Protein AF-A0AAE0QRZ7-F1 (afdb_monomer)

Structure (mmCIF, N/CA/C/O backbone):
data_AF-A0AAE0QRZ7-F1
#
_entry.id   AF-A0AAE0QRZ7-F1
#
loop_
_atom_site.group_PDB
_atom_site.id
_atom_site.type_symbol
_atom_site.label_atom_id
_atom_site.label_alt_id
_atom_site.label_comp_id
_atom_site.label_asym_id
_atom_site.label_entity_id
_atom_site.label_seq_id
_atom_site.pdbx_PDB_ins_code
_atom_site.Cartn_x
_atom_site.Cartn_y
_atom_site.Cartn_z
_atom_site.occupancy
_atom_site.B_iso_or_equiv
_atom_site.auth_seq_id
_atom_site.auth_comp_id
_atom_site.auth_asym_id
_atom_site.auth_atom_id
_atom_site.pdbx_PDB_model_num
ATOM 1 N N . MET A 1 1 ? 27.847 65.952 -64.143 1.00 43.56 1 MET A N 1
ATOM 2 C CA . MET A 1 1 ? 28.330 66.731 -65.303 1.00 43.56 1 MET A CA 1
ATOM 3 C C . MET A 1 1 ? 29.366 67.738 -64.825 1.00 43.56 1 MET A C 1
ATOM 5 O O . MET A 1 1 ? 28.997 68.784 -64.313 1.00 43.56 1 MET A O 1
ATOM 9 N N . ARG A 1 2 ? 30.652 67.394 -64.921 1.00 38.72 2 ARG A N 1
ATOM 10 C CA . ARG A 1 2 ? 31.771 68.339 -64.874 1.00 38.72 2 ARG A CA 1
ATOM 11 C C . ARG A 1 2 ? 32.785 67.848 -65.896 1.00 38.72 2 ARG A C 1
ATOM 13 O O . ARG A 1 2 ? 33.230 66.708 -65.841 1.00 38.72 2 ARG A O 1
ATOM 20 N N . SER A 1 3 ? 32.974 68.697 -66.884 1.00 50.72 3 SER A N 1
ATOM 21 C CA . SER A 1 3 ? 33.907 68.633 -67.993 1.00 50.72 3 SER A CA 1
ATOM 22 C C . SER A 1 3 ? 35.276 69.120 -67.547 1.00 50.72 3 SER A C 1
ATOM 24 O O . SER A 1 3 ? 35.331 70.110 -66.829 1.00 50.72 3 SER A O 1
ATOM 26 N N . GLU A 1 4 ? 36.333 68.522 -68.076 1.00 40.50 4 GLU A N 1
ATOM 27 C CA . GLU A 1 4 ? 37.612 69.179 -68.360 1.00 40.50 4 GLU A CA 1
ATOM 28 C C . GLU A 1 4 ? 38.201 68.394 -69.543 1.00 40.50 4 GLU A C 1
ATOM 30 O O . GLU A 1 4 ? 38.268 67.170 -69.508 1.00 40.50 4 GLU A O 1
ATOM 35 N N . ALA A 1 5 ? 38.235 69.002 -70.732 1.00 41.44 5 ALA A N 1
ATOM 36 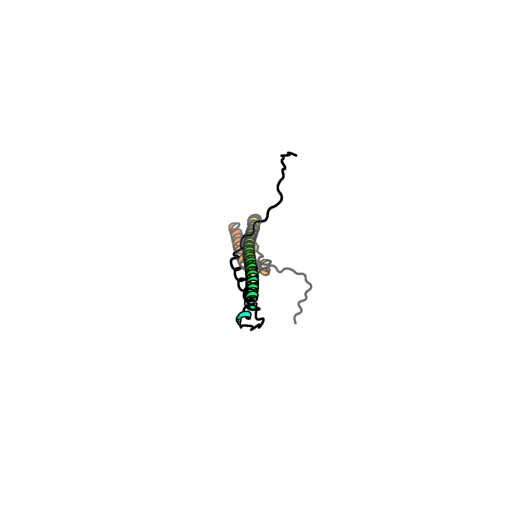C CA . ALA A 1 5 ? 39.336 69.849 -71.200 1.00 41.44 5 ALA A CA 1
ATOM 37 C C . ALA A 1 5 ? 40.546 68.974 -71.585 1.00 41.44 5 ALA A C 1
ATOM 39 O O . ALA A 1 5 ? 40.904 68.056 -70.870 1.00 41.44 5 ALA A O 1
ATOM 40 N N . GLU A 1 6 ? 41.291 69.158 -72.663 1.00 40.22 6 GLU A N 1
ATOM 41 C CA . GLU A 1 6 ? 41.321 70.044 -73.821 1.00 40.22 6 GLU A CA 1
ATOM 42 C C . GLU A 1 6 ? 42.621 69.608 -74.557 1.00 40.22 6 GLU A C 1
ATOM 44 O O . GLU A 1 6 ? 43.477 68.946 -73.972 1.00 40.22 6 GLU A O 1
ATOM 49 N N . ARG A 1 7 ? 42.817 70.058 -75.801 1.00 40.12 7 ARG A N 1
ATOM 50 C CA . ARG A 1 7 ? 44.129 70.204 -76.487 1.00 40.12 7 ARG A CA 1
ATOM 51 C C . ARG A 1 7 ? 44.733 69.002 -77.235 1.00 40.12 7 ARG A C 1
ATOM 53 O O . ARG A 1 7 ? 45.660 68.326 -76.810 1.00 40.12 7 ARG A O 1
ATOM 60 N N . VAL A 1 8 ? 44.288 68.917 -78.489 1.00 50.00 8 VAL A N 1
ATOM 61 C CA . VAL A 1 8 ? 45.076 68.735 -79.738 1.00 50.00 8 VAL A CA 1
ATOM 62 C C . VAL A 1 8 ? 46.330 69.660 -79.681 1.00 50.00 8 VAL A C 1
ATOM 64 O O . VAL A 1 8 ? 46.135 70.778 -79.197 1.00 50.00 8 VAL A O 1
ATOM 67 N N . PRO A 1 9 ? 47.569 69.337 -80.166 1.00 49.44 9 PRO A N 1
ATOM 68 C CA . PRO A 1 9 ? 47.796 69.063 -81.594 1.00 49.44 9 PRO A CA 1
ATOM 69 C C . PRO A 1 9 ? 49.045 68.259 -82.060 1.00 49.44 9 PRO A C 1
ATOM 71 O O . PRO A 1 9 ? 50.145 68.358 -81.542 1.00 49.44 9 PRO A O 1
ATOM 74 N N . ALA A 1 10 ? 48.833 67.568 -83.184 1.00 44.47 10 ALA A N 1
ATOM 75 C CA . ALA A 1 10 ? 49.574 67.609 -84.454 1.00 44.47 10 ALA A CA 1
ATOM 76 C C . ALA A 1 10 ? 51.116 67.466 -84.553 1.00 44.47 10 ALA A C 1
ATOM 78 O O . ALA A 1 10 ? 51.896 68.113 -83.865 1.00 44.47 10 ALA A O 1
ATOM 79 N N . LYS A 1 11 ? 51.475 66.843 -85.694 1.00 38.69 11 LYS A N 1
ATOM 80 C CA . LYS A 1 11 ? 52.768 66.830 -86.419 1.00 38.69 11 LYS A CA 1
ATOM 81 C C . LYS A 1 11 ? 53.713 65.721 -85.915 1.00 38.69 11 LYS A C 1
ATOM 83 O O . LYS A 1 11 ? 53.859 65.507 -84.731 1.00 38.69 11 LYS A O 1
ATOM 88 N N . THR A 1 12 ? 54.387 64.928 -86.747 1.00 39.78 12 THR A N 1
ATOM 89 C CA . THR A 1 12 ? 54.917 65.211 -88.084 1.00 39.78 12 THR A CA 1
ATOM 90 C C . THR A 1 12 ? 55.263 63.895 -88.786 1.00 39.78 12 THR A C 1
ATOM 92 O O . THR A 1 12 ? 55.654 62.910 -88.165 1.00 39.78 12 THR A O 1
ATOM 95 N N . ARG A 1 13 ? 55.132 63.888 -90.110 1.00 46.34 13 ARG A N 1
ATOM 96 C CA . ARG A 1 13 ? 55.349 62.747 -90.999 1.00 46.34 13 ARG A CA 1
ATOM 97 C C . ARG A 1 13 ? 56.820 62.669 -91.445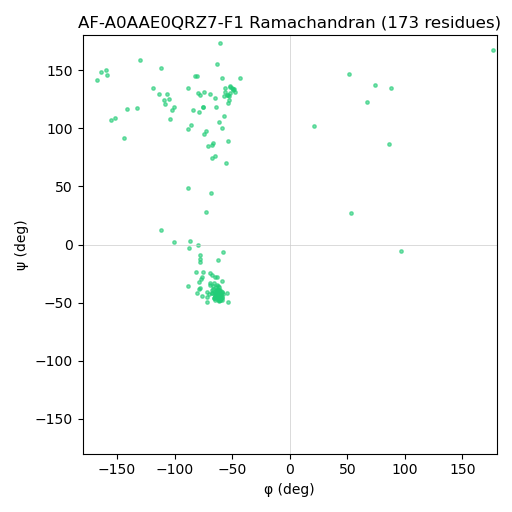 1.00 46.34 13 ARG A C 1
ATOM 99 O O . ARG A 1 13 ? 57.347 63.647 -91.958 1.00 46.34 13 ARG A O 1
ATOM 106 N N . ARG A 1 14 ? 57.374 61.447 -91.382 1.00 49.56 14 ARG A N 1
ATOM 107 C CA . ARG A 1 14 ? 58.544 60.891 -92.110 1.00 49.56 14 ARG A CA 1
ATOM 108 C C . ARG A 1 14 ? 59.939 61.471 -91.805 1.00 49.56 14 ARG A C 1
ATOM 110 O O . ARG A 1 14 ? 60.260 62.567 -92.239 1.00 49.56 14 ARG A O 1
ATOM 117 N N . LYS A 1 15 ? 60.862 60.590 -91.393 1.00 42.97 15 LYS A N 1
ATOM 118 C CA . LYS A 1 15 ? 61.899 60.043 -92.296 1.00 42.97 15 LYS A CA 1
ATOM 119 C C . LYS A 1 15 ? 62.630 58.843 -91.679 1.00 42.97 15 LYS A C 1
ATOM 121 O O . LYS A 1 15 ? 62.891 58.767 -90.490 1.00 42.97 15 LYS A O 1
ATOM 126 N N . LYS A 1 16 ? 62.901 57.901 -92.577 1.00 54.81 16 LYS A N 1
ATOM 127 C CA . LYS A 1 16 ? 63.479 56.564 -92.435 1.00 54.81 16 LYS A CA 1
ATOM 128 C C . LYS A 1 16 ? 64.962 56.656 -92.051 1.00 54.81 16 LYS A C 1
ATOM 130 O O . LYS A 1 16 ? 65.714 57.323 -92.757 1.00 54.81 16 LYS A O 1
ATOM 135 N N . LYS A 1 17 ? 65.390 55.942 -91.006 1.00 43.28 17 LYS A N 1
ATOM 136 C CA . LYS A 1 17 ? 66.805 55.657 -90.720 1.00 43.28 17 LYS A CA 1
ATOM 137 C C . LYS A 1 17 ? 66.927 54.164 -90.413 1.00 43.28 17 LYS A C 1
ATOM 139 O O . LYS A 1 17 ? 66.250 53.655 -89.530 1.00 43.28 17 LYS A O 1
ATOM 144 N N . ARG A 1 18 ? 67.692 53.459 -91.249 1.00 54.28 18 ARG A N 1
ATOM 145 C CA . ARG A 1 18 ? 68.005 52.030 -91.121 1.00 54.28 18 ARG A CA 1
ATOM 146 C C . ARG A 1 18 ? 69.077 51.886 -90.046 1.00 54.28 18 ARG A C 1
ATOM 148 O O . ARG A 1 18 ? 70.110 52.524 -90.206 1.00 54.28 18 ARG A O 1
ATOM 155 N N . THR A 1 19 ? 68.877 51.024 -89.054 1.00 40.94 19 THR A N 1
ATOM 156 C CA . THR A 1 19 ? 69.962 50.460 -88.232 1.00 40.94 19 THR A CA 1
ATOM 157 C C . THR A 1 19 ? 69.519 49.120 -87.648 1.00 40.94 19 THR A C 1
ATOM 159 O O . THR A 1 19 ? 68.645 49.075 -86.792 1.00 40.94 19 THR A O 1
ATOM 162 N N . ASN A 1 20 ? 70.109 48.065 -88.209 1.00 45.91 20 ASN A N 1
ATOM 163 C CA . ASN A 1 20 ? 70.484 46.780 -87.618 1.00 45.91 20 ASN A CA 1
ATOM 164 C C . ASN A 1 20 ? 69.763 46.356 -86.319 1.00 45.91 20 ASN A C 1
ATOM 166 O O . ASN A 1 20 ? 70.119 46.809 -85.233 1.00 45.91 20 ASN A O 1
ATOM 170 N N . THR A 1 21 ? 68.786 45.456 -86.436 1.00 41.94 21 THR A N 1
ATOM 171 C CA . THR A 1 21 ? 68.146 44.800 -85.291 1.00 41.94 21 THR A CA 1
ATOM 172 C C . THR A 1 21 ? 68.976 43.576 -84.914 1.00 41.94 21 THR A C 1
ATOM 174 O O . THR A 1 21 ? 68.916 42.553 -85.589 1.00 41.94 21 THR A O 1
ATOM 177 N N . PHE A 1 22 ? 69.761 43.682 -83.845 1.00 54.97 22 PHE A N 1
ATOM 178 C CA . PHE A 1 22 ? 70.222 42.509 -83.110 1.00 54.97 22 PHE A CA 1
ATOM 179 C C . PHE A 1 22 ? 68.997 41.987 -82.346 1.00 54.97 22 PHE A C 1
ATOM 181 O O . PHE A 1 22 ? 68.603 42.577 -81.341 1.00 54.97 22 PHE A O 1
ATOM 188 N N . GLN A 1 23 ? 68.313 40.978 -82.892 1.00 49.88 23 GLN A N 1
ATOM 189 C CA . GLN A 1 23 ? 67.299 40.240 -82.141 1.00 49.88 23 GLN A CA 1
ATOM 190 C C . GLN A 1 23 ? 68.047 39.316 -81.172 1.00 49.88 23 GLN A C 1
ATOM 192 O O . GLN A 1 23 ? 68.823 38.482 -81.641 1.00 49.88 23 GLN A O 1
ATOM 197 N N . PRO A 1 24 ? 67.886 39.462 -79.845 1.00 59.62 24 PRO A N 1
ATOM 198 C CA . PRO A 1 24 ? 68.257 38.378 -78.946 1.00 59.62 24 PRO A CA 1
ATOM 199 C C . PRO A 1 24 ? 67.431 37.135 -79.328 1.00 59.62 24 PRO A C 1
ATOM 201 O O . PRO A 1 24 ? 66.279 37.305 -79.743 1.00 59.62 24 PRO A O 1
ATOM 204 N N . PRO A 1 25 ? 67.998 35.916 -79.254 1.00 59.00 25 PRO A N 1
ATOM 205 C CA . PRO A 1 25 ? 67.236 34.706 -79.536 1.00 59.00 25 PRO A CA 1
ATOM 206 C C . PRO A 1 25 ? 66.008 34.672 -78.623 1.00 59.00 25 PRO A C 1
ATOM 208 O O . PRO A 1 25 ? 66.114 34.993 -77.436 1.00 59.00 25 PRO A O 1
ATOM 211 N N . GLU A 1 26 ? 64.846 34.350 -79.194 1.00 62.62 26 GLU A N 1
ATOM 212 C CA . GLU A 1 26 ? 63.649 34.073 -78.402 1.00 62.62 26 GLU A CA 1
ATOM 213 C C . GLU A 1 26 ? 64.002 33.022 -77.340 1.00 62.62 26 GLU A C 1
ATOM 215 O O . GLU A 1 26 ? 64.715 32.065 -77.663 1.00 62.62 26 GLU A O 1
ATOM 220 N N . PRO A 1 27 ? 63.571 33.202 -76.077 1.00 68.88 27 PRO A N 1
ATOM 221 C CA . PRO A 1 27 ? 63.712 32.147 -75.087 1.00 68.88 27 PRO A CA 1
ATOM 222 C C . PRO A 1 27 ? 63.017 30.902 -75.636 1.00 68.88 27 PRO A C 1
ATOM 224 O O . PRO A 1 27 ? 61.894 30.994 -76.139 1.00 68.88 27 PRO A O 1
ATOM 227 N N . GLU A 1 28 ? 63.711 29.764 -75.591 1.00 69.94 28 GLU A N 1
ATOM 228 C CA . GLU A 1 28 ? 63.117 28.489 -75.976 1.00 69.94 28 GLU A CA 1
ATOM 229 C C . GLU A 1 28 ? 61.795 28.315 -75.214 1.00 69.94 28 GLU A C 1
ATOM 231 O O . GLU A 1 28 ? 61.737 28.661 -74.027 1.00 69.94 28 GLU A O 1
ATOM 236 N N . PRO A 1 29 ? 60.724 27.854 -75.886 1.00 70.25 29 PRO A N 1
ATOM 237 C CA . PRO A 1 29 ? 59.462 27.602 -75.213 1.00 70.25 29 PRO A CA 1
ATOM 238 C C . PRO A 1 29 ? 59.733 26.666 -74.037 1.00 70.25 29 PRO A C 1
ATOM 240 O O . PRO A 1 29 ? 60.401 25.642 -74.203 1.00 70.25 29 PRO A O 1
ATOM 243 N N . GLU A 1 30 ? 59.256 27.045 -72.848 1.00 70.81 30 GLU A N 1
ATOM 244 C CA . GLU A 1 30 ? 59.306 26.156 -71.690 1.00 70.81 30 GLU A CA 1
ATOM 245 C C . GLU A 1 30 ? 58.722 24.800 -72.110 1.00 70.81 30 GLU A C 1
ATOM 247 O O . GLU A 1 30 ? 57.709 24.781 -72.822 1.00 70.81 30 GLU A O 1
ATOM 252 N N . PRO A 1 31 ? 59.371 23.678 -71.748 1.00 71.25 31 PRO A N 1
ATOM 253 C CA . PRO A 1 31 ? 58.858 22.366 -72.099 1.00 71.25 31 PRO A CA 1
ATOM 254 C C . PRO A 1 31 ? 57.417 22.278 -71.605 1.00 71.25 31 PRO A C 1
ATOM 256 O O . PRO A 1 31 ? 57.140 22.608 -70.449 1.00 71.25 31 PRO A O 1
ATOM 259 N N . GLU A 1 32 ? 56.505 21.886 -72.498 1.00 69.25 32 GLU A N 1
ATOM 260 C CA . GLU A 1 32 ? 55.121 21.637 -72.111 1.00 69.25 32 GLU A CA 1
ATOM 261 C C . GLU A 1 32 ? 55.133 20.721 -70.879 1.00 69.25 32 GLU A C 1
ATOM 263 O O . GLU A 1 32 ? 55.918 19.763 -70.853 1.00 69.25 32 GLU A O 1
ATOM 268 N N . PRO A 1 33 ? 54.336 21.028 -69.838 1.00 70.00 33 PRO A N 1
ATOM 269 C CA . PRO A 1 33 ? 54.265 20.168 -68.670 1.00 70.00 33 PRO A CA 1
ATOM 270 C C . PRO A 1 33 ? 53.951 18.755 -69.155 1.00 70.00 33 PRO A C 1
ATOM 272 O O . PRO A 1 33 ? 53.018 18.571 -69.942 1.00 70.00 33 PRO A O 1
ATOM 275 N N . GLU A 1 34 ? 54.761 17.778 -68.732 1.00 71.06 34 GLU A N 1
ATOM 276 C CA . GLU A 1 34 ? 54.501 16.377 -69.054 1.00 71.06 34 GLU A CA 1
ATOM 277 C C . GLU A 1 34 ? 53.031 16.080 -68.733 1.00 71.06 34 GLU A C 1
ATOM 279 O O . GLU A 1 34 ? 52.551 16.511 -67.675 1.00 71.06 34 GLU A O 1
ATOM 284 N N . PRO A 1 35 ? 52.293 15.409 -69.637 1.00 67.88 35 PRO A N 1
ATOM 285 C CA . PRO A 1 35 ? 50.908 15.070 -69.369 1.00 67.88 35 PRO A CA 1
ATOM 286 C C . PRO A 1 35 ? 50.861 14.340 -68.031 1.00 67.88 35 PRO A C 1
ATOM 288 O O . PRO A 1 35 ? 51.581 13.355 -67.838 1.00 67.88 35 PRO A O 1
ATOM 291 N N . GLU A 1 36 ? 50.050 14.853 -67.099 1.00 66.12 36 GLU A N 1
ATOM 292 C CA . GLU A 1 36 ? 49.810 14.162 -65.838 1.00 66.12 36 GLU A CA 1
ATOM 293 C C . GLU A 1 36 ? 49.467 12.707 -66.171 1.00 66.12 36 GLU A C 1
ATOM 295 O O . GLU A 1 36 ? 48.684 12.470 -67.100 1.00 66.12 36 GLU A O 1
ATOM 300 N N . PRO A 1 37 ? 50.077 11.725 -65.485 1.00 65.38 37 PRO A N 1
ATOM 301 C CA . PRO A 1 37 ? 49.788 10.332 -65.764 1.00 65.38 37 PRO A CA 1
ATOM 302 C C . PRO A 1 37 ? 48.277 10.148 -65.667 1.00 65.38 37 PRO A C 1
ATOM 304 O O . PRO A 1 37 ? 47.689 10.451 -64.626 1.00 65.38 37 PRO A O 1
ATOM 307 N N . GLU A 1 38 ? 47.652 9.683 -66.755 1.00 62.09 38 GLU A N 1
ATOM 308 C CA . GLU A 1 38 ? 46.235 9.338 -66.734 1.00 62.09 38 GLU A CA 1
ATOM 309 C C . GLU A 1 38 ? 45.989 8.485 -65.486 1.00 62.09 38 GLU A C 1
ATOM 311 O O . GLU A 1 38 ? 46.772 7.555 -65.226 1.00 62.09 38 GLU A O 1
ATOM 316 N N . PRO A 1 39 ? 44.960 8.790 -64.673 1.00 59.44 39 PRO A N 1
ATOM 317 C CA . PRO A 1 39 ? 44.650 7.956 -63.533 1.00 59.44 39 PRO A CA 1
ATOM 318 C C . PRO A 1 39 ? 44.414 6.558 -64.083 1.00 59.44 39 PRO A C 1
ATOM 320 O O . PRO A 1 39 ? 43.458 6.313 -64.817 1.00 59.44 39 PRO A O 1
ATOM 323 N N . ASN A 1 40 ? 45.334 5.647 -63.775 1.00 48.59 40 ASN A N 1
ATOM 324 C CA . ASN A 1 40 ? 45.196 4.253 -64.134 1.00 48.59 40 ASN A CA 1
ATOM 325 C C . ASN A 1 40 ? 43.903 3.770 -63.469 1.00 48.59 40 ASN A C 1
ATOM 327 O O . ASN A 1 40 ? 43.896 3.424 -62.292 1.00 48.59 40 ASN A O 1
ATOM 331 N N . LEU A 1 41 ? 42.813 3.690 -64.234 1.00 49.31 41 LEU A N 1
ATOM 332 C CA . LEU A 1 41 ? 41.586 2.984 -63.860 1.00 49.31 41 LEU A CA 1
ATOM 333 C C . LEU A 1 41 ? 41.792 1.464 -63.916 1.00 49.31 41 LEU A C 1
ATOM 335 O O . LEU A 1 41 ? 40.851 0.694 -64.083 1.00 49.31 41 LEU A O 1
ATOM 339 N N . ASN A 1 42 ? 43.026 1.004 -63.711 1.00 51.38 42 ASN A N 1
ATOM 340 C CA . ASN A 1 42 ? 43.223 -0.264 -63.053 1.00 51.38 42 ASN A CA 1
ATOM 341 C C . ASN A 1 42 ? 42.729 -0.068 -61.622 1.00 51.38 42 ASN A C 1
ATOM 343 O O . ASN A 1 42 ? 43.502 0.251 -60.720 1.00 51.38 42 ASN A O 1
ATOM 347 N N . LEU A 1 43 ? 41.423 -0.284 -61.433 1.00 47.50 43 LEU A N 1
ATOM 348 C CA . LEU A 1 43 ? 40.825 -0.752 -60.189 1.00 47.50 43 LEU A CA 1
ATOM 349 C C . LEU A 1 43 ? 41.529 -2.059 -59.811 1.00 47.50 43 LEU A C 1
ATOM 351 O O . LEU A 1 43 ? 40.973 -3.154 -59.862 1.00 47.50 43 LEU A O 1
ATOM 355 N N . ARG A 1 44 ? 42.793 -1.951 -59.410 1.00 48.84 44 ARG A N 1
ATOM 356 C CA . ARG A 1 44 ? 43.379 -2.858 -58.455 1.00 48.84 44 ARG A CA 1
ATOM 357 C C . ARG A 1 44 ? 42.613 -2.520 -57.191 1.00 48.84 44 ARG A C 1
ATOM 359 O O . ARG A 1 44 ? 42.994 -1.616 -56.458 1.00 48.84 44 ARG A O 1
ATOM 366 N N . LEU A 1 45 ? 41.454 -3.162 -57.046 1.00 48.88 45 LEU A N 1
ATOM 367 C CA . LEU A 1 45 ? 40.707 -3.248 -55.805 1.00 48.88 45 LEU A CA 1
ATOM 368 C C . LEU A 1 45 ? 41.710 -3.779 -54.783 1.00 48.88 45 LEU A C 1
ATOM 370 O O . LEU A 1 45 ? 41.955 -4.980 -54.684 1.00 48.88 45 LEU A O 1
ATOM 374 N N . GLY A 1 46 ? 42.417 -2.853 -54.141 1.00 49.72 46 GLY A N 1
ATOM 375 C CA . GLY A 1 46 ? 43.241 -3.157 -52.997 1.00 49.72 46 GLY A CA 1
ATOM 376 C C . GLY A 1 46 ? 42.321 -3.664 -51.889 1.00 49.72 46 GLY A C 1
ATOM 377 O O . GLY A 1 46 ? 41.135 -3.320 -51.873 1.00 49.72 46 GLY A O 1
ATOM 378 N N . PRO A 1 47 ? 42.840 -4.462 -50.950 1.00 55.16 47 PRO A N 1
ATOM 379 C CA . PRO A 1 47 ? 42.070 -4.921 -49.795 1.00 55.16 47 PRO A CA 1
ATOM 380 C C . PRO A 1 47 ? 41.505 -3.778 -48.919 1.00 55.16 47 PRO A C 1
ATOM 382 O O . PRO A 1 47 ? 40.698 -4.041 -48.035 1.00 55.16 47 PRO A O 1
ATOM 385 N N . ASP A 1 48 ? 41.850 -2.516 -49.187 1.00 49.25 48 ASP A N 1
ATOM 386 C CA . ASP A 1 48 ? 41.462 -1.357 -48.377 1.00 49.25 48 ASP A CA 1
ATOM 387 C C . ASP A 1 48 ? 40.020 -0.853 -48.587 1.00 49.25 48 ASP A C 1
ATOM 389 O O . ASP A 1 48 ? 39.551 -0.042 -47.794 1.00 49.25 48 ASP A O 1
ATOM 393 N N . LEU A 1 49 ? 39.267 -1.343 -49.582 1.00 47.84 49 LEU A N 1
ATOM 394 C CA . LEU A 1 49 ? 37.819 -1.054 -49.678 1.00 47.84 49 LEU A CA 1
ATOM 395 C C . LEU A 1 49 ? 36.943 -2.027 -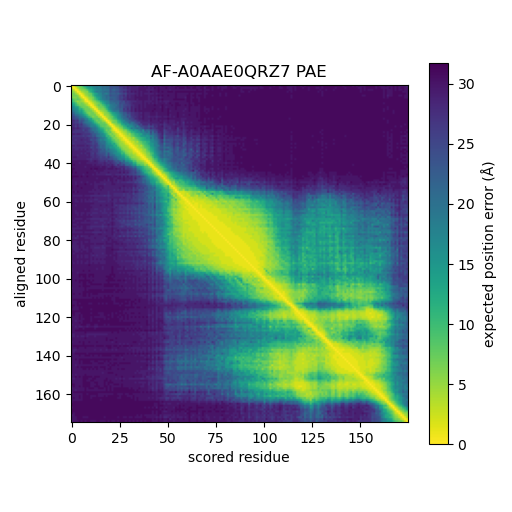48.868 1.00 47.84 49 LEU A C 1
ATOM 397 O O . LEU A 1 49 ? 35.722 -1.894 -48.868 1.00 47.84 49 LEU A O 1
ATOM 401 N N . LEU A 1 50 ? 37.546 -2.971 -48.135 1.00 52.50 50 LEU A N 1
ATOM 402 C CA . LEU A 1 50 ? 36.828 -3.890 -47.242 1.00 52.50 50 LEU A CA 1
ATOM 403 C C . LEU A 1 50 ? 36.459 -3.262 -45.880 1.00 52.50 50 LEU A C 1
ATOM 405 O O . LEU A 1 50 ? 35.858 -3.929 -45.049 1.00 52.50 50 LEU A O 1
ATOM 409 N N . TYR A 1 51 ? 36.812 -1.993 -45.645 1.00 54.06 51 TYR A N 1
ATOM 410 C CA . TYR A 1 51 ? 36.585 -1.288 -44.373 1.00 54.06 51 TYR A CA 1
ATOM 411 C C . TYR A 1 51 ? 35.556 -0.148 -44.459 1.00 54.06 51 TYR A C 1
ATOM 413 O O . TYR A 1 51 ? 35.462 0.666 -43.542 1.00 54.06 51 TYR A O 1
ATOM 421 N N . CYS A 1 52 ? 34.781 -0.051 -45.545 1.00 52.91 52 CYS A N 1
ATOM 422 C CA . CYS A 1 52 ? 33.765 0.999 -45.667 1.00 52.91 52 CYS A CA 1
ATOM 423 C C . CYS A 1 52 ? 32.401 0.605 -45.088 1.00 52.91 52 CYS A C 1
ATOM 425 O O . CYS A 1 52 ? 31.756 1.462 -44.496 1.00 52.91 52 CYS A O 1
ATOM 427 N N . GLU A 1 53 ? 31.966 -0.653 -45.195 1.00 52.84 53 GLU A N 1
ATOM 428 C CA . GLU A 1 53 ? 30.642 -1.055 -44.684 1.00 52.84 53 GLU A CA 1
ATOM 429 C C . GLU A 1 53 ? 30.627 -1.229 -43.156 1.00 52.84 53 GLU A C 1
ATOM 431 O O . GLU A 1 53 ? 29.705 -0.750 -42.496 1.00 52.84 53 GLU A O 1
ATOM 436 N N . ASP A 1 54 ? 31.711 -1.753 -42.571 1.00 57.53 54 ASP A N 1
ATOM 437 C CA . ASP A 1 54 ? 31.854 -1.930 -41.115 1.00 57.53 54 ASP A CA 1
ATOM 438 C C . ASP A 1 54 ? 31.735 -0.610 -40.326 1.00 57.53 54 ASP A C 1
ATOM 440 O O . ASP A 1 54 ? 31.244 -0.592 -39.197 1.00 57.53 54 ASP A O 1
ATOM 444 N N . SER A 1 55 ? 32.144 0.524 -40.909 1.00 63.16 55 SER A N 1
ATOM 445 C CA . SER A 1 55 ? 32.074 1.827 -40.233 1.00 63.16 55 SER A CA 1
ATOM 446 C C . SER A 1 55 ? 30.661 2.422 -40.192 1.00 63.16 55 SER A C 1
ATOM 448 O O . SER A 1 55 ? 30.375 3.207 -39.284 1.00 63.16 55 SER A O 1
ATOM 450 N N . PHE A 1 56 ? 29.792 2.098 -41.157 1.00 65.19 56 PHE A N 1
ATOM 451 C CA . PHE A 1 56 ? 28.394 2.547 -41.163 1.00 65.19 56 PHE A CA 1
ATOM 452 C C . PHE A 1 56 ? 27.534 1.678 -40.246 1.00 65.19 56 PHE A C 1
ATOM 454 O O . PHE A 1 56 ? 26.740 2.216 -39.474 1.00 65.19 56 PHE A O 1
ATOM 461 N N . GLU A 1 57 ? 27.755 0.362 -40.272 1.00 71.50 57 GLU A N 1
ATOM 462 C CA . GLU A 1 57 ? 27.100 -0.603 -39.383 1.00 71.50 57 GLU A CA 1
ATOM 463 C C . GLU A 1 57 ? 27.390 -0.294 -37.904 1.00 71.50 57 GLU A C 1
ATOM 465 O O . GLU A 1 57 ? 26.472 -0.229 -37.088 1.00 71.50 57 GLU A O 1
ATOM 470 N N . LEU A 1 58 ? 28.643 0.030 -37.554 1.00 73.88 58 LEU A N 1
ATOM 471 C CA . LEU A 1 58 ? 28.992 0.463 -36.193 1.00 73.88 58 LEU A CA 1
ATOM 472 C C . LEU A 1 58 ? 28.255 1.743 -35.761 1.00 73.88 58 LEU A C 1
ATOM 474 O O . LEU A 1 58 ? 27.805 1.844 -34.621 1.00 73.88 58 LEU A O 1
ATOM 478 N N . HIS A 1 59 ? 28.085 2.713 -36.664 1.00 79.31 59 HIS A N 1
ATOM 479 C CA . HIS A 1 59 ? 27.373 3.961 -36.361 1.00 79.31 59 HIS A CA 1
ATOM 480 C C . HIS A 1 59 ? 25.865 3.750 -36.154 1.00 79.31 59 HIS A C 1
ATOM 482 O O . HIS A 1 59 ? 25.251 4.433 -35.330 1.00 79.31 59 HIS A O 1
ATOM 488 N N . LEU A 1 60 ? 25.265 2.817 -36.900 1.00 82.56 60 LEU A N 1
ATOM 489 C CA . LEU A 1 60 ? 23.867 2.411 -36.747 1.00 82.56 60 LEU A CA 1
ATOM 490 C C . LEU A 1 60 ? 23.638 1.721 -35.397 1.00 82.56 60 LEU A C 1
ATOM 492 O O . LEU A 1 60 ? 22.722 2.105 -34.671 1.00 82.56 60 LEU A O 1
ATOM 496 N N . VAL A 1 61 ? 24.519 0.796 -35.012 1.00 87.12 61 VAL A N 1
ATOM 497 C CA . VAL A 1 61 ? 24.462 0.129 -33.701 1.00 87.12 61 VAL A CA 1
ATOM 498 C C . VAL A 1 61 ? 24.625 1.131 -32.552 1.00 87.12 61 VAL A C 1
ATOM 500 O O . VAL A 1 61 ? 23.891 1.056 -31.569 1.00 87.12 61 VAL A O 1
ATOM 503 N N . ASP A 1 62 ? 25.509 2.126 -32.680 1.00 89.69 62 ASP A N 1
ATOM 504 C CA . ASP A 1 62 ? 25.659 3.196 -31.680 1.00 89.69 62 ASP A CA 1
ATOM 505 C C . ASP A 1 62 ? 24.392 4.057 -31.531 1.00 89.69 62 ASP A C 1
ATOM 507 O O . ASP A 1 62 ? 24.080 4.543 -30.439 1.00 89.69 62 ASP A O 1
ATOM 511 N N . LEU A 1 63 ? 23.660 4.288 -32.626 1.00 90.31 63 LEU A N 1
ATOM 512 C CA . LEU A 1 63 ? 22.384 5.009 -32.610 1.00 90.31 63 LEU A CA 1
ATOM 513 C C . LEU A 1 63 ? 21.282 4.182 -31.940 1.00 90.31 63 LEU A C 1
ATOM 515 O O . LEU A 1 63 ? 20.528 4.724 -31.130 1.00 90.31 63 LEU A O 1
ATOM 519 N N . GLU A 1 64 ? 21.211 2.886 -32.242 1.00 93.75 64 GLU A N 1
ATOM 520 C CA . GLU A 1 64 ? 20.279 1.955 -31.603 1.00 93.75 64 GLU A CA 1
ATOM 521 C C . GLU A 1 64 ? 20.564 1.823 -30.106 1.00 93.75 64 GLU A C 1
ATOM 523 O O . GLU A 1 64 ? 19.643 1.909 -29.293 1.00 93.75 64 GLU A O 1
ATOM 528 N N . LEU A 1 65 ? 21.838 1.721 -29.723 1.00 94.94 65 LEU A N 1
ATOM 529 C CA . LEU A 1 65 ? 22.249 1.656 -28.325 1.00 94.94 65 LEU A CA 1
ATOM 530 C C . LEU A 1 65 ? 21.820 2.917 -27.564 1.00 94.94 65 LEU A C 1
ATOM 532 O O . LEU A 1 65 ? 21.184 2.814 -26.517 1.00 94.94 65 LEU A O 1
ATOM 536 N N . LYS A 1 66 ? 22.063 4.107 -28.128 1.00 94.88 66 LYS A N 1
ATOM 537 C CA . LYS A 1 66 ? 21.618 5.384 -27.538 1.00 94.88 66 LYS A CA 1
ATOM 538 C C . LYS A 1 66 ? 20.096 5.485 -27.429 1.00 94.88 66 LYS A C 1
ATOM 540 O O . LYS A 1 66 ? 19.583 6.085 -26.482 1.00 94.88 66 LYS A O 1
ATOM 545 N N . ALA A 1 67 ? 19.360 4.938 -28.396 1.00 95.00 67 ALA A N 1
ATOM 546 C CA . ALA A 1 67 ? 17.902 4.908 -28.342 1.00 95.00 67 ALA A CA 1
ATOM 547 C C . ALA A 1 67 ? 17.415 4.019 -27.186 1.00 95.00 67 ALA A C 1
ATOM 549 O O . ALA A 1 67 ? 16.581 4.457 -26.393 1.00 95.00 67 ALA A O 1
ATOM 550 N N . VAL A 1 68 ? 17.996 2.826 -27.038 1.00 96.75 68 VAL A N 1
ATOM 551 C CA . VAL A 1 68 ? 17.686 1.891 -25.946 1.00 96.75 68 VAL A CA 1
ATOM 552 C C . VAL A 1 68 ? 18.057 2.474 -24.580 1.00 96.75 68 VAL A C 1
ATOM 554 O O . VAL A 1 68 ? 17.265 2.378 -23.644 1.00 96.75 68 VAL A O 1
ATOM 557 N N . GLU A 1 69 ? 19.210 3.134 -24.450 1.00 97.25 69 GLU A N 1
ATOM 558 C CA . GLU A 1 69 ? 19.617 3.816 -23.210 1.00 97.25 69 GLU A CA 1
ATOM 559 C C . GLU A 1 69 ? 18.594 4.872 -22.776 1.00 97.25 69 GLU A C 1
ATOM 561 O O . GLU A 1 69 ? 18.223 4.954 -21.603 1.00 97.25 69 GLU A O 1
ATOM 566 N N . LYS A 1 70 ? 18.077 5.650 -23.731 1.00 97.31 70 LYS A N 1
ATOM 567 C CA . LYS A 1 70 ? 17.057 6.667 -23.461 1.00 97.31 70 LYS A CA 1
ATOM 568 C C . LYS A 1 70 ? 15.728 6.052 -23.025 1.00 97.31 70 LYS A C 1
ATOM 570 O O . LYS A 1 70 ? 15.046 6.599 -22.154 1.00 97.31 70 LYS A O 1
ATOM 575 N N . GLU A 1 71 ? 15.337 4.931 -23.624 1.00 97.50 71 GLU A N 1
ATOM 576 C CA . GLU A 1 71 ? 14.148 4.194 -23.195 1.00 97.50 71 GLU A CA 1
ATOM 577 C C . GLU A 1 71 ? 14.323 3.617 -21.790 1.00 97.50 71 GLU A C 1
ATOM 579 O O . GLU A 1 71 ? 13.415 3.738 -20.964 1.00 97.50 71 GLU A O 1
ATOM 584 N N . LEU A 1 72 ? 15.500 3.069 -21.486 1.00 98.12 72 LEU A N 1
ATOM 585 C CA . LEU A 1 72 ? 15.824 2.569 -20.156 1.00 98.12 72 LEU A CA 1
ATOM 586 C C . LEU A 1 72 ? 15.718 3.682 -19.108 1.00 98.12 72 LEU A C 1
ATOM 588 O O . LEU A 1 72 ? 15.029 3.505 -18.105 1.00 98.12 72 LEU A O 1
ATOM 592 N N . GLU A 1 73 ? 16.301 4.854 -19.365 1.00 98.25 73 GLU A N 1
ATOM 593 C CA . GLU A 1 73 ? 16.207 6.005 -18.459 1.00 98.25 73 GLU A CA 1
ATOM 594 C C . GLU A 1 73 ? 14.744 6.428 -18.219 1.00 98.25 73 GLU A C 1
ATOM 596 O O . GLU A 1 73 ? 14.329 6.716 -17.086 1.00 98.25 73 GLU A O 1
ATOM 601 N N . ALA A 1 74 ? 13.923 6.425 -19.273 1.00 98.06 74 ALA A N 1
ATOM 602 C CA . ALA A 1 74 ? 12.502 6.734 -19.166 1.00 98.06 74 ALA A CA 1
ATOM 603 C C . ALA A 1 74 ? 11.750 5.699 -18.312 1.00 98.06 74 ALA A C 1
ATOM 605 O O . ALA A 1 74 ? 10.928 6.077 -17.467 1.00 98.06 74 ALA A O 1
ATOM 606 N N . VAL A 1 75 ? 12.040 4.408 -18.487 1.00 98.25 75 VAL A N 1
ATOM 607 C CA . VAL A 1 75 ? 11.452 3.321 -17.691 1.00 98.25 75 VAL A CA 1
ATOM 608 C C . VAL A 1 75 ? 11.887 3.416 -16.230 1.00 98.25 75 VAL A C 1
ATOM 610 O O . VAL A 1 75 ? 11.048 3.337 -15.333 1.00 98.25 75 VAL A O 1
ATOM 613 N N . GLU A 1 76 ? 13.163 3.675 -15.956 1.00 98.38 76 GLU A N 1
ATOM 614 C CA . GLU A 1 76 ? 13.654 3.877 -14.592 1.00 98.38 76 GLU A CA 1
ATOM 615 C C . GLU A 1 76 ? 12.953 5.047 -13.898 1.00 98.38 76 GLU A C 1
ATOM 617 O O . GLU A 1 76 ? 12.575 4.958 -12.724 1.00 98.38 76 GLU A O 1
ATOM 622 N N . LYS A 1 77 ? 12.722 6.145 -14.627 1.00 98.12 77 LYS A N 1
ATOM 623 C CA . LYS A 1 77 ? 11.938 7.267 -14.113 1.00 98.12 77 LYS A CA 1
ATOM 624 C C . LYS A 1 77 ? 10.511 6.836 -13.772 1.00 98.12 77 LYS A C 1
ATOM 626 O O . LYS A 1 77 ? 10.020 7.189 -12.699 1.00 98.12 77 LYS A O 1
ATOM 631 N N . GLN A 1 78 ? 9.855 6.063 -14.637 1.00 98.50 78 GLN A N 1
ATOM 632 C CA . GLN A 1 78 ? 8.512 5.547 -14.358 1.00 98.50 78 GLN A CA 1
ATOM 633 C C . GLN A 1 78 ? 8.487 4.652 -13.116 1.00 98.50 78 GLN A C 1
ATOM 635 O O . GLN A 1 78 ? 7.563 4.766 -12.310 1.00 98.50 78 GLN A O 1
ATOM 640 N N . ILE A 1 79 ? 9.505 3.810 -12.918 1.00 98.56 79 ILE A N 1
ATOM 641 C CA . ILE A 1 79 ? 9.630 2.967 -11.723 1.00 98.56 79 ILE A CA 1
ATOM 642 C C . ILE A 1 79 ? 9.705 3.837 -10.466 1.00 98.56 79 ILE A C 1
ATOM 644 O O . ILE A 1 79 ? 8.953 3.598 -9.518 1.00 98.56 79 ILE A O 1
ATOM 648 N N . ARG A 1 80 ? 10.543 4.880 -10.464 1.00 98.38 80 ARG A N 1
ATOM 649 C CA . ARG A 1 80 ? 10.639 5.818 -9.332 1.00 98.38 80 ARG A CA 1
ATOM 650 C C . ARG A 1 80 ? 9.298 6.502 -9.050 1.00 98.38 80 ARG A C 1
ATOM 652 O O . ARG A 1 80 ? 8.845 6.520 -7.905 1.00 98.38 80 ARG A O 1
ATOM 659 N N . ASP A 1 81 ? 8.622 6.995 -10.086 1.00 98.44 81 ASP A N 1
ATOM 660 C CA . ASP A 1 81 ? 7.316 7.654 -9.953 1.00 98.44 81 ASP A CA 1
ATOM 661 C C . ASP A 1 81 ? 6.243 6.691 -9.399 1.00 98.44 81 ASP A C 1
ATOM 663 O O . ASP A 1 81 ? 5.418 7.072 -8.559 1.00 98.44 81 ASP A O 1
ATOM 667 N N . LEU A 1 82 ? 6.255 5.425 -9.830 1.00 98.44 82 LEU A N 1
ATOM 668 C CA . LEU A 1 82 ? 5.355 4.389 -9.321 1.00 98.44 82 LEU A CA 1
ATOM 669 C C . LEU A 1 82 ? 5.642 4.038 -7.861 1.00 98.44 82 LEU A C 1
ATOM 671 O O . LEU A 1 82 ? 4.698 3.924 -7.077 1.00 98.44 82 LEU A O 1
ATOM 675 N N . GLN A 1 83 ? 6.911 3.928 -7.470 1.00 98.00 83 GLN A N 1
ATOM 676 C CA . GLN A 1 83 ? 7.299 3.690 -6.078 1.00 98.00 83 GLN A CA 1
ATOM 677 C C . GLN A 1 83 ? 6.819 4.823 -5.160 1.00 98.00 83 GLN A C 1
ATOM 679 O O . GLN A 1 83 ? 6.260 4.560 -4.093 1.00 98.00 83 GLN A O 1
ATOM 684 N N . VAL A 1 84 ? 6.937 6.083 -5.598 1.00 98.44 84 VAL A N 1
ATOM 685 C CA . VAL A 1 84 ? 6.408 7.244 -4.861 1.00 98.44 84 VAL A CA 1
ATOM 686 C C . VAL A 1 84 ? 4.886 7.158 -4.711 1.00 98.44 84 VAL A C 1
ATOM 688 O O . VAL A 1 84 ? 4.361 7.312 -3.604 1.00 98.44 84 VAL A O 1
ATOM 691 N N . LYS A 1 85 ? 4.156 6.861 -5.794 1.00 98.00 85 LYS A N 1
ATOM 692 C CA . LYS A 1 85 ? 2.692 6.687 -5.737 1.00 98.00 85 LYS A CA 1
ATOM 693 C C . LYS A 1 85 ? 2.287 5.536 -4.818 1.00 98.00 85 LYS A C 1
ATOM 695 O O . LYS A 1 85 ? 1.310 5.662 -4.081 1.00 98.00 85 LYS A O 1
ATOM 700 N N . GLN A 1 86 ? 3.032 4.433 -4.824 1.00 98.00 86 GLN A N 1
ATOM 701 C CA . GLN A 1 86 ? 2.782 3.295 -3.945 1.00 98.00 86 GLN A CA 1
ATOM 702 C C . GLN A 1 86 ? 2.957 3.679 -2.471 1.00 98.00 86 GLN A C 1
ATOM 704 O O . GLN A 1 86 ? 2.075 3.382 -1.662 1.00 98.00 86 GLN A O 1
ATOM 709 N N . ALA A 1 87 ? 4.029 4.398 -2.129 1.00 96.81 87 ALA A N 1
ATOM 710 C CA . ALA A 1 87 ? 4.244 4.913 -0.777 1.00 96.81 87 ALA A CA 1
ATOM 711 C C . ALA A 1 87 ? 3.113 5.867 -0.348 1.00 96.81 87 ALA A C 1
ATOM 713 O O . ALA A 1 87 ? 2.570 5.748 0.752 1.00 96.81 87 ALA A O 1
ATOM 714 N N . GLN A 1 88 ? 2.677 6.757 -1.245 1.00 97.56 88 GLN A N 1
ATOM 715 C CA . GLN A 1 88 ? 1.562 7.666 -0.979 1.00 97.56 88 GLN A CA 1
ATOM 716 C C . GLN A 1 88 ? 0.245 6.914 -0.731 1.00 97.56 88 GLN A C 1
ATOM 718 O O . GLN A 1 88 ? -0.510 7.257 0.182 1.00 97.56 88 GLN A O 1
ATOM 723 N N . LEU A 1 89 ? -0.049 5.880 -1.524 1.00 97.56 89 LEU A N 1
ATOM 724 C CA . LEU A 1 89 ? -1.236 5.045 -1.332 1.00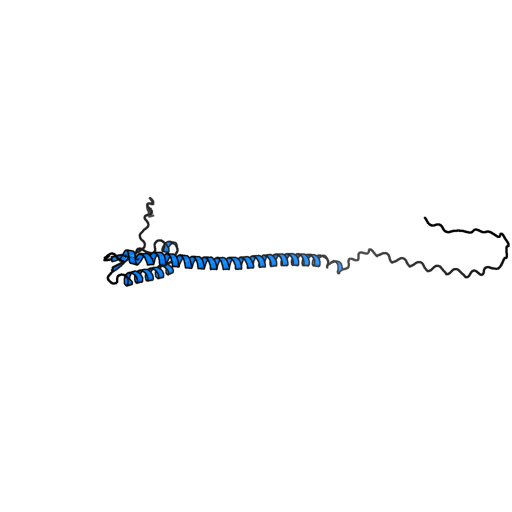 97.56 89 LEU A CA 1
ATOM 725 C C . LEU A 1 89 ? -1.185 4.284 -0.007 1.00 97.56 89 LEU A C 1
ATOM 727 O O . LEU A 1 89 ? -2.198 4.214 0.689 1.00 97.56 89 LEU A O 1
ATOM 731 N N . GLN A 1 90 ? -0.021 3.762 0.378 1.00 95.69 90 GLN A N 1
ATOM 732 C CA . GLN A 1 90 ? 0.164 3.118 1.678 1.00 95.69 90 GLN A CA 1
ATOM 733 C C . GLN A 1 90 ? -0.078 4.096 2.833 1.00 95.69 90 GLN A C 1
ATOM 735 O O . GLN A 1 90 ? -0.803 3.760 3.769 1.00 95.69 90 GLN A O 1
ATOM 740 N N . GLN A 1 91 ? 0.438 5.325 2.740 1.00 93.56 91 GLN A N 1
ATOM 741 C CA . GLN A 1 91 ? 0.197 6.362 3.745 1.00 93.56 91 GLN A CA 1
ATOM 742 C C . GLN A 1 91 ? -1.292 6.721 3.846 1.00 93.56 91 GLN A C 1
ATOM 744 O O . GLN A 1 91 ? -1.844 6.779 4.945 1.00 93.56 91 GLN A O 1
ATOM 749 N N . ARG A 1 92 ? -1.969 6.915 2.706 1.00 94.31 92 ARG A N 1
ATOM 750 C CA . ARG A 1 92 ? -3.414 7.195 2.673 1.00 94.31 92 ARG A CA 1
ATOM 751 C C . ARG A 1 92 ? -4.229 6.051 3.265 1.00 94.31 92 ARG A C 1
ATOM 753 O O . ARG A 1 92 ? -5.166 6.307 4.015 1.00 94.31 92 ARG A O 1
ATOM 760 N N . LYS A 1 93 ? -3.857 4.802 2.972 1.00 90.31 93 LYS A N 1
ATOM 761 C CA . LYS A 1 93 ? -4.489 3.618 3.560 1.00 90.31 93 LYS A CA 1
ATOM 762 C C . LYS A 1 93 ? -4.324 3.608 5.080 1.00 90.31 93 LYS A C 1
ATOM 764 O O . LYS A 1 93 ? -5.314 3.450 5.780 1.00 90.31 93 LYS A O 1
ATOM 769 N N . ALA A 1 94 ? -3.114 3.834 5.590 1.00 82.69 94 ALA A N 1
ATOM 770 C CA . ALA A 1 94 ? -2.864 3.882 7.030 1.00 82.69 94 ALA A CA 1
ATOM 771 C C . ALA A 1 94 ? -3.682 4.984 7.730 1.00 82.69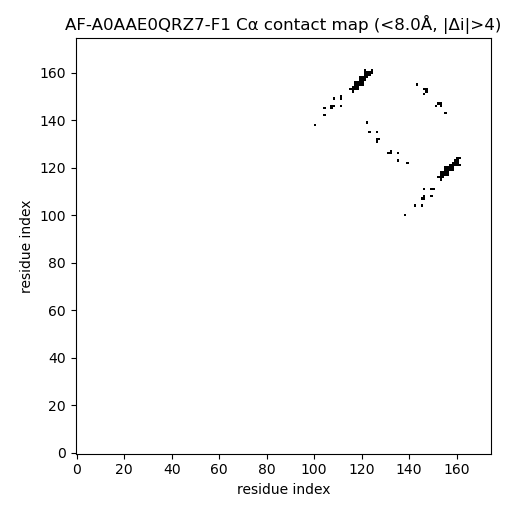 94 ALA A C 1
ATOM 773 O O . ALA A 1 94 ? -4.277 4.736 8.777 1.00 82.69 94 ALA A O 1
ATOM 774 N N . ALA A 1 95 ? -3.767 6.176 7.128 1.00 80.25 95 ALA A N 1
ATOM 775 C CA . ALA A 1 95 ? -4.567 7.278 7.660 1.00 80.25 95 ALA A CA 1
ATOM 776 C C . ALA A 1 95 ? -6.072 6.950 7.685 1.00 80.25 95 ALA A C 1
ATOM 778 O O . ALA A 1 95 ? -6.749 7.227 8.675 1.00 80.25 95 ALA A O 1
ATOM 779 N N . LEU A 1 96 ? -6.588 6.330 6.618 1.00 81.75 96 LEU A N 1
ATOM 780 C CA . LEU A 1 96 ? -7.991 5.925 6.534 1.00 81.75 96 LEU A CA 1
ATOM 781 C C . LEU A 1 96 ? -8.341 4.844 7.564 1.00 81.75 96 LEU A C 1
ATOM 783 O O . LEU A 1 96 ? -9.363 4.962 8.237 1.00 81.75 96 LEU A O 1
ATOM 787 N N . GLU A 1 97 ? -7.497 3.820 7.709 1.00 75.88 97 GLU A N 1
ATOM 788 C CA . GLU A 1 97 ? -7.700 2.766 8.711 1.00 75.88 97 GLU A CA 1
ATOM 789 C C . GLU A 1 97 ? -7.702 3.351 10.130 1.00 75.88 97 GLU A C 1
ATOM 791 O O . GLU A 1 97 ? -8.632 3.089 10.889 1.00 75.88 97 GLU A O 1
ATOM 796 N N . SER A 1 98 ? -6.748 4.233 10.458 1.00 72.38 98 SER A N 1
ATOM 797 C CA . SER A 1 98 ? -6.713 4.906 11.767 1.00 72.38 98 SER A CA 1
ATOM 798 C C . SER A 1 98 ? -7.987 5.716 12.031 1.00 72.38 98 SER A C 1
ATOM 800 O O . SER A 1 98 ? -8.598 5.599 13.092 1.00 72.38 98 SER A O 1
ATOM 802 N N . SER A 1 99 ? -8.442 6.495 11.043 1.00 71.62 99 SER A N 1
ATOM 803 C CA . SER A 1 99 ? -9.671 7.286 11.164 1.00 71.62 99 SER A CA 1
ATOM 804 C C . SER A 1 99 ? -10.903 6.405 11.390 1.00 71.62 99 SER A C 1
ATOM 806 O O . SER A 1 99 ? -11.754 6.725 12.224 1.00 71.62 99 SER A O 1
ATOM 808 N N . ARG A 1 100 ? -10.990 5.262 10.697 1.00 73.00 100 ARG A N 1
ATOM 809 C CA . ARG A 1 100 ? -12.084 4.302 10.862 1.00 73.00 100 ARG A CA 1
ATOM 810 C C . ARG A 1 100 ? -12.083 3.685 12.258 1.00 73.00 100 ARG A C 1
ATOM 812 O O . ARG A 1 100 ? -13.145 3.604 12.881 1.00 73.00 100 ARG A O 1
ATOM 819 N N . THR A 1 101 ? -10.919 3.274 12.761 1.00 67.00 101 THR A N 1
ATOM 820 C CA . THR A 1 101 ? -10.805 2.728 14.117 1.00 67.00 101 THR A CA 1
ATOM 821 C C . THR A 1 101 ? -11.185 3.770 15.167 1.00 67.00 101 THR A C 1
ATOM 823 O O . THR A 1 101 ? -11.954 3.461 16.076 1.00 67.00 101 THR A O 1
ATOM 826 N N . ASP A 1 102 ? -10.770 5.028 15.000 1.00 70.00 102 ASP A N 1
ATOM 827 C CA . ASP A 1 102 ? -11.089 6.110 15.938 1.00 70.00 102 ASP A CA 1
ATOM 828 C C . ASP A 1 102 ? -12.584 6.465 15.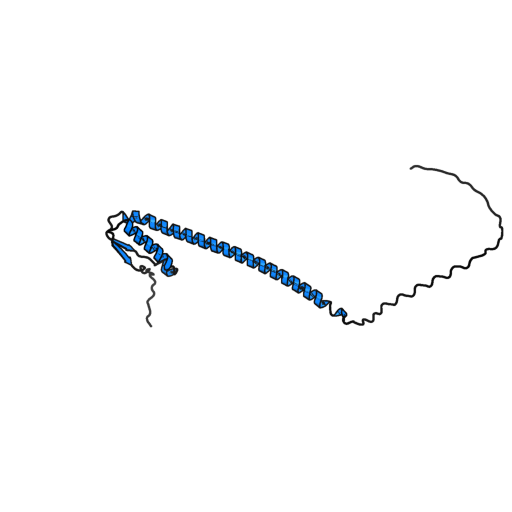940 1.00 70.00 102 ASP A C 1
ATOM 830 O O . ASP A 1 102 ? -13.199 6.629 17.001 1.00 70.00 102 ASP A O 1
ATOM 834 N N . ALA A 1 103 ? -13.213 6.520 14.763 1.00 70.19 103 ALA A N 1
ATOM 835 C CA . ALA A 1 103 ? -14.644 6.785 14.623 1.00 70.19 103 ALA A CA 1
ATOM 836 C C . ALA A 1 103 ? -15.512 5.690 15.266 1.00 70.19 103 ALA A C 1
ATOM 838 O O . ALA A 1 103 ? -16.519 5.994 15.907 1.00 70.19 103 ALA A O 1
ATOM 839 N N . HIS A 1 104 ? -15.126 4.417 15.141 1.00 70.81 104 HIS A N 1
ATOM 840 C CA . HIS A 1 104 ? -15.833 3.330 15.818 1.00 70.81 104 HIS A CA 1
ATOM 841 C C . HIS A 1 104 ? -15.575 3.340 17.327 1.00 70.81 104 HIS A C 1
ATOM 843 O O . HIS A 1 104 ? -16.515 3.237 18.116 1.00 70.81 104 HIS A O 1
ATOM 849 N N . LEU A 1 105 ? -14.322 3.517 17.750 1.00 73.88 105 LEU A N 1
ATOM 850 C CA . LEU A 1 105 ? -13.953 3.497 19.163 1.00 73.88 105 LEU A CA 1
ATOM 851 C C . LEU A 1 105 ? -14.482 4.712 19.946 1.00 73.88 1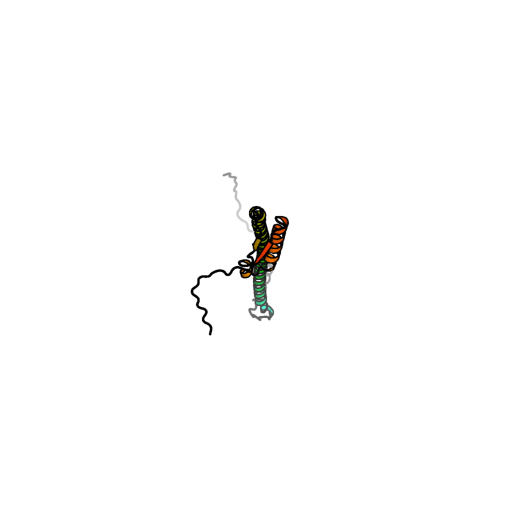05 LEU A C 1
ATOM 853 O O . LEU A 1 105 ? -14.640 4.619 21.162 1.00 73.88 105 LEU A O 1
ATOM 857 N N . SER A 1 106 ? -14.754 5.845 19.297 1.00 77.12 106 SER A N 1
ATOM 858 C CA . SER A 1 106 ? -15.343 7.035 19.938 1.00 77.12 106 SER A CA 1
ATOM 859 C C . SER A 1 106 ? -16.840 6.894 20.235 1.00 77.12 106 SER A C 1
ATOM 861 O O . SER A 1 106 ? -17.335 7.524 21.169 1.00 77.12 106 SER A O 1
ATOM 863 N N . GLN A 1 107 ? -17.558 6.027 19.516 1.00 77.69 107 GLN A N 1
ATOM 864 C CA . GLN A 1 107 ? -18.982 5.759 19.760 1.00 77.69 107 GLN A CA 1
ATOM 865 C C . GLN A 1 107 ? -19.215 4.764 20.904 1.00 77.69 107 GLN A C 1
ATOM 867 O O . GLN A 1 107 ? -20.268 4.789 21.544 1.00 77.69 107 GLN A O 1
ATOM 872 N N . VAL A 1 108 ? -18.224 3.915 21.200 1.00 78.50 108 VAL A N 1
ATOM 873 C CA . VAL A 1 108 ? -18.317 2.863 22.225 1.00 78.50 108 VAL A CA 1
ATOM 874 C C . VAL A 1 108 ? -18.758 3.416 23.589 1.00 78.50 108 VAL A C 1
ATOM 876 O O . VAL A 1 108 ? -19.740 2.904 24.123 1.00 78.50 108 VAL A O 1
ATOM 879 N N . PRO A 1 109 ? -18.167 4.494 24.143 1.00 77.69 109 PRO A N 1
ATOM 880 C CA . PRO A 1 109 ? -18.604 5.015 25.436 1.00 77.69 109 PRO A CA 1
ATOM 881 C C . PRO A 1 109 ? -20.064 5.479 25.451 1.00 77.69 109 PRO A C 1
ATOM 883 O O . PRO A 1 109 ? -20.758 5.282 26.442 1.00 77.69 109 PRO A O 1
ATOM 886 N N . ALA A 1 110 ? -20.565 6.066 24.359 1.00 79.56 110 ALA A N 1
ATOM 887 C CA . ALA A 1 110 ? -21.959 6.503 24.273 1.00 79.56 110 ALA A CA 1
ATOM 888 C C . ALA A 1 110 ? -22.940 5.318 24.282 1.00 79.56 110 ALA A C 1
ATOM 890 O O . ALA A 1 110 ? -24.003 5.403 24.896 1.00 79.56 110 ALA A O 1
ATOM 891 N N . ILE A 1 111 ? -22.561 4.203 23.655 1.00 74.25 111 ILE A N 1
ATOM 892 C CA . ILE A 1 111 ? -23.342 2.959 23.637 1.00 74.25 111 ILE A CA 1
ATOM 893 C C . ILE A 1 111 ? -23.310 2.283 25.017 1.00 74.25 111 ILE A C 1
ATOM 895 O O . ILE A 1 111 ? -24.339 1.808 25.499 1.00 74.25 111 ILE A O 1
ATOM 899 N N . LEU A 1 112 ? -22.146 2.289 25.673 1.00 74.56 112 LEU A N 1
ATOM 900 C CA . LEU A 1 112 ? -21.910 1.640 26.966 1.00 74.56 112 LEU A CA 1
ATOM 901 C C . LEU A 1 112 ? -22.448 2.408 28.183 1.00 74.56 112 LEU A C 1
ATOM 903 O O . LEU A 1 112 ? -22.532 1.831 29.260 1.00 74.56 112 LEU A O 1
ATOM 907 N N . LYS A 1 113 ? -22.847 3.681 28.040 1.00 68.06 113 LYS A N 1
ATOM 908 C CA . LYS A 1 113 ? -23.457 4.484 29.123 1.00 68.06 113 LYS A CA 1
ATOM 909 C C . LYS A 1 113 ? -24.794 3.936 29.640 1.00 68.06 113 LYS A C 1
ATOM 911 O O . LYS A 1 113 ? -25.281 4.388 30.672 1.00 68.06 113 LYS A O 1
ATOM 916 N N . LYS A 1 114 ? -25.420 2.997 28.929 1.00 66.56 114 LYS A N 1
ATOM 917 C CA . LYS A 1 114 ? -26.619 2.294 29.403 1.00 66.56 114 LYS A CA 1
ATOM 918 C C . LYS A 1 114 ? -26.196 1.176 30.363 1.00 66.56 114 LYS A C 1
ATOM 920 O O . LYS A 1 114 ? -25.176 0.540 30.129 1.00 66.56 114 LYS A O 1
ATOM 925 N N . ASN A 1 115 ? -26.990 0.901 31.402 1.00 65.31 115 ASN A N 1
ATOM 926 C CA . ASN A 1 115 ? -26.782 -0.226 32.326 1.00 65.31 115 ASN A CA 1
ATOM 927 C C . ASN A 1 115 ? -26.938 -1.572 31.588 1.00 65.31 115 ASN A C 1
ATOM 929 O O . ASN A 1 115 ? -27.972 -2.230 31.667 1.00 65.31 115 ASN A O 1
ATOM 933 N N . ILE A 1 116 ? -25.932 -1.948 30.806 1.00 71.00 116 ILE A N 1
ATOM 934 C CA . ILE A 1 116 ? -25.911 -3.144 29.972 1.00 71.00 116 ILE A CA 1
ATOM 935 C C . ILE A 1 116 ? -25.097 -4.209 30.714 1.00 71.00 116 ILE A C 1
ATOM 937 O O . ILE A 1 116 ? -23.911 -4.029 30.972 1.00 71.00 116 ILE A O 1
ATOM 941 N N . GLY A 1 117 ? -25.727 -5.339 31.047 1.00 79.75 117 GLY A N 1
ATOM 942 C CA . GLY A 1 117 ? -25.077 -6.431 31.787 1.00 79.75 117 GLY A CA 1
ATOM 943 C C . GLY A 1 117 ? -24.144 -7.324 30.953 1.00 79.75 117 GLY A C 1
ATOM 944 O O . GLY A 1 117 ? -23.371 -8.097 31.528 1.00 79.75 117 GLY A O 1
ATOM 945 N N . ALA A 1 118 ? -24.223 -7.260 29.618 1.00 84.75 118 ALA A N 1
ATOM 946 C CA . ALA A 1 118 ? -23.344 -7.991 28.703 1.00 84.75 118 ALA A CA 1
ATOM 947 C C . ALA A 1 118 ? -23.299 -7.357 27.296 1.00 84.75 118 ALA A C 1
ATOM 949 O O . ALA A 1 118 ? -24.318 -6.876 26.808 1.00 84.75 118 ALA A O 1
ATOM 950 N N . VAL A 1 119 ? -22.143 -7.409 26.626 1.00 85.50 119 VAL A N 1
ATOM 951 C CA . VAL A 1 119 ? -21.966 -7.051 25.205 1.00 85.50 119 VAL A CA 1
ATOM 952 C C . VAL A 1 119 ? -21.469 -8.260 24.422 1.00 85.50 119 VAL A C 1
ATOM 954 O O . VAL A 1 119 ? -20.548 -8.952 24.857 1.00 85.50 119 VAL A O 1
ATOM 957 N N . VAL A 1 120 ? -22.075 -8.493 23.256 1.00 87.12 120 VAL A N 1
ATOM 958 C CA . VAL A 1 120 ? -21.668 -9.532 22.303 1.00 87.12 120 VAL A CA 1
ATOM 959 C C . VAL A 1 120 ? -20.946 -8.874 21.130 1.00 87.12 120 VAL A C 1
ATOM 961 O O . VAL A 1 120 ? -21.482 -7.969 20.493 1.00 87.12 120 VAL A O 1
ATOM 964 N N . LEU A 1 121 ? -19.727 -9.326 20.849 1.00 84.56 121 LEU A N 1
ATOM 965 C CA . LEU A 1 121 ? -18.901 -8.862 19.740 1.00 84.56 121 LEU A CA 1
ATOM 966 C C . LEU A 1 121 ? -18.950 -9.889 18.606 1.00 84.56 121 LEU A C 1
ATOM 968 O O . LEU A 1 121 ? -18.467 -11.011 18.762 1.00 84.56 121 LEU A O 1
ATOM 972 N N . HIS A 1 122 ? -19.501 -9.480 17.463 1.00 82.19 122 HIS A N 1
ATOM 973 C CA . HIS A 1 122 ? -19.415 -10.209 16.199 1.00 82.19 122 HIS A CA 1
ATOM 974 C C . HIS A 1 122 ? -18.399 -9.498 15.304 1.00 82.19 122 HIS A C 1
ATOM 976 O O . HIS A 1 122 ? -18.663 -8.400 14.817 1.00 82.19 122 HIS A O 1
ATOM 982 N N . ALA A 1 123 ? -17.229 -10.100 15.108 1.00 74.31 123 ALA A N 1
ATOM 983 C CA . ALA A 1 123 ? -16.140 -9.504 14.337 1.00 74.31 123 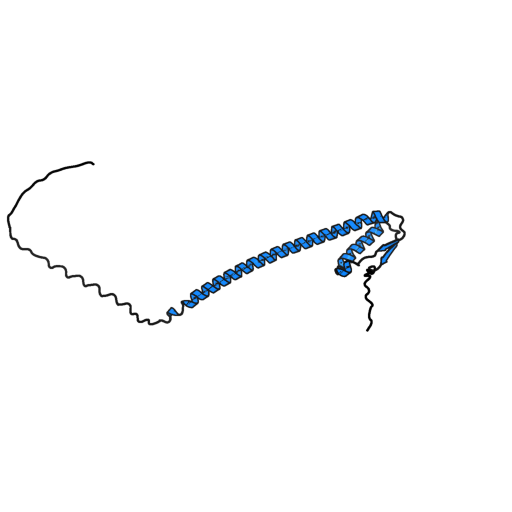ALA A CA 1
ATOM 984 C C . ALA A 1 123 ? -15.597 -10.490 13.295 1.00 74.31 123 ALA A C 1
ATOM 986 O O . ALA A 1 123 ? -15.776 -11.701 13.411 1.00 74.31 123 ALA A O 1
ATOM 987 N N . GLY A 1 124 ? -14.931 -9.967 12.265 1.00 70.50 124 GLY A N 1
ATOM 988 C CA . GLY A 1 124 ? -14.201 -10.777 11.290 1.00 70.50 124 GLY A CA 1
ATOM 989 C C . GLY A 1 124 ? -14.939 -11.117 9.996 1.00 70.50 124 GLY A C 1
ATOM 990 O O . GLY A 1 124 ? -14.312 -11.662 9.097 1.00 70.50 124 GLY A O 1
ATOM 991 N N . MET A 1 125 ? -16.224 -10.774 9.831 1.00 72.50 125 MET A N 1
ATOM 992 C CA . MET A 1 125 ? -16.942 -11.060 8.575 1.00 72.50 125 MET A CA 1
ATOM 993 C C . MET A 1 125 ? -16.310 -10.362 7.360 1.00 72.50 125 MET A C 1
ATOM 995 O O . MET A 1 125 ? -16.074 -10.981 6.324 1.00 72.50 125 MET A O 1
ATOM 999 N N . ASN A 1 126 ? -16.016 -9.065 7.482 1.00 66.62 126 ASN A N 1
ATOM 1000 C CA . ASN A 1 126 ? -15.416 -8.296 6.391 1.00 66.62 126 ASN A CA 1
ATOM 1001 C C . ASN A 1 126 ? -13.914 -8.590 6.236 1.00 66.62 126 ASN A C 1
ATOM 1003 O O . ASN A 1 126 ? -13.387 -8.544 5.126 1.00 66.62 126 ASN A O 1
ATOM 1007 N N . ASP A 1 127 ? -13.247 -8.936 7.335 1.00 69.31 127 ASP A N 1
ATOM 1008 C CA . ASP A 1 127 ? -11.801 -9.141 7.428 1.00 69.31 127 ASP A CA 1
ATOM 1009 C C . ASP A 1 127 ? -11.348 -10.504 6.884 1.00 69.31 127 ASP A C 1
ATOM 1011 O O . ASP A 1 127 ? -10.260 -10.603 6.311 1.00 69.31 127 ASP A O 1
ATOM 1015 N N . ILE A 1 128 ? -12.187 -11.546 7.007 1.00 64.81 128 ILE A N 1
ATOM 1016 C CA . ILE A 1 128 ? -11.939 -12.877 6.420 1.00 64.81 128 ILE A CA 1
ATOM 1017 C C . ILE A 1 128 ? -11.791 -12.767 4.903 1.00 64.81 128 ILE A C 1
ATOM 1019 O O . ILE A 1 128 ? -10.845 -13.310 4.332 1.00 64.81 128 ILE A O 1
ATOM 1023 N N . ARG A 1 129 ? -12.681 -12.007 4.249 1.00 63.41 129 ARG A N 1
ATOM 1024 C CA . ARG A 1 129 ? -12.662 -11.813 2.791 1.00 63.41 129 ARG A CA 1
ATOM 1025 C C . ARG A 1 129 ? -11.395 -11.101 2.307 1.00 63.41 129 ARG A C 1
ATOM 1027 O O . ARG A 1 129 ? -10.969 -11.322 1.180 1.00 63.41 129 ARG A O 1
ATOM 1034 N N . LEU A 1 130 ? -10.785 -10.276 3.157 1.00 63.16 130 LEU A N 1
ATOM 1035 C CA . LEU A 1 130 ? -9.591 -9.489 2.838 1.00 63.16 130 LEU A CA 1
ATOM 1036 C C . LEU A 1 130 ? -8.284 -10.104 3.373 1.00 63.16 130 LEU A C 1
ATOM 1038 O O . LEU A 1 130 ? -7.224 -9.512 3.190 1.00 63.16 130 LEU A O 1
ATOM 1042 N N . ARG A 1 131 ? -8.331 -11.279 4.025 1.00 65.38 131 ARG A N 1
ATOM 1043 C CA . ARG A 1 131 ? -7.182 -11.935 4.690 1.00 65.38 131 ARG A CA 1
ATOM 1044 C C . ARG A 1 131 ? -6.443 -11.027 5.696 1.00 65.38 131 ARG A C 1
ATOM 1046 O O . ARG A 1 131 ? -5.263 -11.226 5.968 1.00 65.38 131 ARG A O 1
ATOM 1053 N N . GLN A 1 132 ? -7.127 -10.046 6.290 1.00 67.44 132 GLN A N 1
ATOM 1054 C CA . GLN A 1 132 ? -6.533 -9.040 7.189 1.00 67.44 132 GLN A CA 1
ATOM 1055 C C . GLN A 1 132 ? -6.512 -9.488 8.666 1.00 67.44 132 GLN A C 1
ATOM 1057 O O . GLN A 1 132 ? -6.904 -8.750 9.569 1.00 67.44 132 GLN A O 1
ATOM 1062 N N . THR A 1 133 ? -6.045 -10.707 8.953 1.00 67.31 133 THR A N 1
ATOM 1063 C CA . THR A 1 133 ? -6.160 -11.296 10.303 1.00 67.31 133 THR A CA 1
ATOM 1064 C C . THR A 1 133 ? -5.317 -10.603 11.376 1.00 67.31 133 THR A C 1
ATOM 1066 O O . THR A 1 133 ? -5.655 -10.673 12.555 1.00 67.31 133 THR A O 1
ATOM 1069 N N . GLU A 1 134 ? -4.209 -9.957 11.008 1.00 65.81 134 GLU A N 1
ATOM 1070 C CA . GLU A 1 134 ? -3.337 -9.263 11.968 1.00 65.81 134 GLU A CA 1
ATOM 1071 C C . GLU A 1 134 ? -3.932 -7.927 12.434 1.00 65.81 134 GLU A C 1
ATOM 1073 O O . GLU A 1 134 ? -3.967 -7.652 13.635 1.00 65.81 134 GLU A O 1
ATOM 1078 N N . ILE A 1 135 ? -4.470 -7.144 11.494 1.00 68.88 135 ILE A N 1
ATOM 1079 C CA . ILE A 1 135 ? -5.126 -5.856 11.761 1.00 68.88 135 ILE A CA 1
ATOM 1080 C C . ILE A 1 135 ? -6.347 -6.083 12.655 1.00 68.88 135 ILE A C 1
ATOM 1082 O O . ILE A 1 135 ? -6.447 -5.489 13.728 1.00 68.88 135 ILE A O 1
ATOM 1086 N N . LEU A 1 136 ? -7.181 -7.069 12.308 1.00 73.38 136 LEU A N 1
ATOM 1087 C CA . LEU A 1 136 ? -8.340 -7.452 13.110 1.00 73.38 136 LEU A CA 1
ATOM 1088 C C . LEU A 1 136 ? -7.967 -7.778 14.566 1.00 73.38 136 LEU A C 1
ATOM 1090 O O . LEU A 1 136 ? -8.656 -7.363 15.494 1.00 73.38 136 LEU A O 1
ATOM 1094 N N . LYS A 1 137 ? -6.860 -8.497 14.799 1.00 76.38 137 LYS A N 1
ATOM 1095 C CA . LYS A 1 137 ? -6.402 -8.833 16.160 1.00 76.38 137 LYS A CA 1
ATOM 1096 C C . LYS A 1 137 ? -5.970 -7.605 16.958 1.00 76.38 137 LYS A C 1
ATOM 1098 O O . LYS A 1 137 ? -6.080 -7.617 18.186 1.00 76.38 137 LYS A O 1
ATOM 1103 N N . LYS A 1 138 ? -5.400 -6.589 16.310 1.00 80.62 138 LYS A N 1
ATOM 1104 C CA . LYS A 1 138 ? -4.989 -5.344 16.973 1.00 80.62 138 LYS A CA 1
ATOM 1105 C C . LYS A 1 138 ? -6.218 -4.525 17.361 1.00 80.62 138 LYS A C 1
ATOM 1107 O O . LYS A 1 138 ? -6.363 -4.166 18.530 1.00 80.62 138 LYS A O 1
ATOM 1112 N N . ASP A 1 139 ? -7.128 -4.330 16.417 1.00 78.81 139 ASP A N 1
ATOM 1113 C CA . ASP A 1 139 ? -8.322 -3.512 16.619 1.00 78.81 139 ASP A CA 1
ATOM 1114 C C . ASP A 1 139 ? -9.278 -4.161 17.622 1.00 78.81 139 ASP A C 1
ATOM 1116 O O . ASP A 1 139 ? -9.806 -3.494 18.512 1.00 78.81 139 ASP A O 1
ATOM 1120 N N . PHE A 1 140 ? -9.420 -5.489 17.565 1.00 83.44 140 PHE A N 1
ATOM 1121 C CA . PHE A 1 140 ? -10.207 -6.248 18.532 1.00 83.44 140 PHE A CA 1
ATOM 1122 C C . PHE A 1 140 ? -9.671 -6.104 19.962 1.00 83.44 140 PHE A C 1
ATOM 1124 O O . PHE A 1 140 ? -10.447 -5.891 20.894 1.00 83.44 140 PHE A O 1
ATOM 1131 N N . ARG A 1 141 ? -8.345 -6.177 20.149 1.00 86.44 141 ARG A N 1
ATOM 1132 C CA . ARG A 1 141 ? -7.721 -5.968 21.465 1.00 86.44 141 ARG A CA 1
ATOM 1133 C C . ARG A 1 141 ? -8.007 -4.566 22.000 1.00 86.44 141 ARG A C 1
ATOM 1135 O O . ARG A 1 141 ? -8.449 -4.445 23.139 1.00 86.44 141 ARG A O 1
ATOM 1142 N N . SER A 1 142 ? -7.838 -3.543 21.162 1.00 85.69 142 SER A N 1
ATOM 1143 C CA . SER A 1 142 ? -8.122 -2.152 21.535 1.00 85.69 142 SER A CA 1
ATOM 1144 C C . SER A 1 142 ? -9.596 -1.939 21.909 1.00 85.69 142 SER A C 1
ATOM 1146 O O . SER A 1 142 ? -9.906 -1.263 22.892 1.00 85.69 142 SER A O 1
ATOM 1148 N N . LEU A 1 143 ? -10.519 -2.576 21.180 1.00 83.81 143 LEU A N 1
ATOM 1149 C CA . LEU A 1 143 ? -11.950 -2.520 21.469 1.00 83.81 143 LEU A CA 1
ATOM 1150 C C . LEU A 1 143 ? -12.297 -3.163 22.818 1.00 83.81 143 LEU A C 1
ATOM 1152 O O . LEU A 1 143 ? -13.003 -2.553 23.621 1.00 83.81 143 LEU A O 1
ATOM 1156 N N . VAL A 1 144 ? -11.790 -4.369 23.091 1.00 86.69 144 VAL A N 1
ATOM 1157 C CA . VAL A 1 144 ? -12.016 -5.066 24.371 1.00 86.69 144 VAL A CA 1
ATOM 1158 C C . VAL A 1 144 ? -11.473 -4.250 25.541 1.00 86.69 144 VAL A C 1
ATOM 1160 O O . VAL A 1 144 ? -12.141 -4.120 26.567 1.00 86.69 144 VAL A O 1
ATOM 1163 N N . GLU A 1 145 ? -10.284 -3.672 25.386 1.00 88.94 145 GLU A N 1
ATOM 1164 C CA . GLU A 1 145 ? -9.672 -2.822 26.402 1.00 88.94 145 GLU A CA 1
ATOM 1165 C C . GLU A 1 145 ? -10.517 -1.571 26.673 1.00 88.94 145 GLU A C 1
ATOM 1167 O O . GLU A 1 145 ? -10.807 -1.264 27.829 1.00 88.94 145 GLU A O 1
ATOM 1172 N N . LYS A 1 146 ? -11.023 -0.909 25.625 1.00 86.00 146 LYS A N 1
ATOM 1173 C CA . LYS A 1 146 ? -11.901 0.261 25.766 1.00 86.00 146 LYS A CA 1
ATOM 1174 C C . LYS A 1 146 ? -13.239 -0.065 26.445 1.00 86.00 146 LYS A C 1
ATOM 1176 O O . LYS A 1 146 ? -13.741 0.738 27.233 1.00 86.00 146 LYS A O 1
ATOM 1181 N N . VAL A 1 147 ? -13.818 -1.237 26.182 1.00 84.94 147 VAL A N 1
ATOM 1182 C CA . VAL A 1 147 ? -15.038 -1.686 26.876 1.00 84.94 147 VAL A CA 1
ATOM 1183 C C . VAL A 1 147 ? -14.758 -1.892 28.366 1.00 84.94 147 VAL A C 1
ATOM 1185 O O . VAL A 1 147 ? -15.512 -1.394 29.200 1.00 84.94 147 VAL A O 1
ATOM 1188 N N . ARG A 1 148 ? -13.647 -2.556 28.709 1.00 86.00 148 ARG A N 1
ATOM 1189 C CA . ARG A 1 148 ? -13.254 -2.813 30.104 1.00 86.00 148 ARG A CA 1
ATOM 1190 C C . ARG A 1 148 ? -12.947 -1.539 30.888 1.00 86.00 148 ARG A C 1
ATOM 1192 O O . ARG A 1 148 ? -13.314 -1.462 32.056 1.00 86.00 148 ARG A O 1
ATOM 1199 N N . THR A 1 149 ? -12.301 -0.550 30.270 1.00 86.62 149 THR A N 1
ATOM 1200 C CA . THR A 1 149 ? -12.024 0.739 30.929 1.00 86.62 149 THR A CA 1
ATOM 1201 C C . THR A 1 149 ? -13.291 1.559 31.148 1.00 86.62 149 THR A C 1
ATOM 1203 O O . THR A 1 149 ? -13.399 2.254 32.152 1.00 86.62 149 THR A O 1
ATOM 1206 N N . THR A 1 150 ? -14.267 1.458 30.242 1.00 83.69 150 THR A N 1
ATOM 1207 C CA . THR A 1 150 ? -15.536 2.191 30.355 1.00 83.69 150 THR A CA 1
ATOM 1208 C C . THR A 1 150 ? -16.498 1.535 31.349 1.00 83.69 150 THR A C 1
ATOM 1210 O O . THR A 1 150 ? -17.203 2.236 32.071 1.00 83.69 150 THR A O 1
ATOM 1213 N N . SER A 1 151 ? -16.556 0.200 31.386 1.00 82.44 151 SER A N 1
ATOM 1214 C CA . SER A 1 151 ? -17.457 -0.546 32.269 1.00 82.44 151 SER A CA 1
ATOM 1215 C C . SER A 1 151 ? -16.788 -1.831 32.785 1.00 82.44 151 SER A C 1
ATOM 1217 O O . SER A 1 151 ? -16.864 -2.879 32.139 1.00 82.44 151 SER A O 1
ATOM 1219 N N . PRO A 1 152 ? -16.122 -1.779 33.957 1.00 81.50 152 PRO A N 1
ATOM 1220 C CA . PRO A 1 152 ? -15.327 -2.896 34.480 1.00 81.50 152 PRO A CA 1
ATOM 1221 C C . PRO A 1 152 ? -16.145 -4.142 34.838 1.00 81.50 152 PRO A C 1
ATOM 1223 O O . PRO A 1 152 ? -15.632 -5.258 34.807 1.00 81.50 152 PRO A O 1
ATOM 1226 N N . THR A 1 153 ? -17.418 -3.960 35.192 1.00 83.19 153 THR A N 1
ATOM 1227 C CA . THR A 1 153 ? -18.340 -5.036 35.590 1.00 83.19 153 THR A CA 1
ATOM 1228 C C . THR A 1 153 ? -19.068 -5.670 34.404 1.00 83.19 153 THR A C 1
ATOM 1230 O O . THR A 1 153 ? -19.825 -6.628 34.574 1.00 83.19 153 THR A O 1
ATOM 1233 N N . MET A 1 154 ? -18.847 -5.159 33.192 1.00 83.62 154 MET A N 1
ATOM 1234 C CA . MET A 1 154 ? -19.515 -5.627 31.989 1.00 83.62 154 MET A CA 1
ATOM 1235 C C . MET A 1 154 ? -18.965 -6.975 31.514 1.00 83.62 154 MET A C 1
ATOM 1237 O O . MET A 1 154 ? -17.761 -7.149 31.322 1.00 83.62 154 MET A O 1
ATOM 1241 N N . ARG A 1 155 ? -19.859 -7.929 31.232 1.00 88.88 155 ARG A N 1
ATOM 1242 C CA . ARG A 1 155 ? -19.480 -9.200 30.597 1.00 88.88 155 ARG A CA 1
ATOM 1243 C C . ARG A 1 155 ? -19.298 -9.015 29.090 1.00 88.88 155 ARG A C 1
ATOM 1245 O O . ARG A 1 155 ? -20.182 -8.487 28.422 1.00 88.88 155 ARG A O 1
ATOM 1252 N N . ILE A 1 156 ? -18.178 -9.489 28.549 1.00 88.62 156 ILE A N 1
ATOM 1253 C CA . ILE A 1 156 ? -17.884 -9.454 27.109 1.00 88.62 156 ILE A CA 1
ATOM 1254 C C . ILE A 1 156 ? -17.961 -10.879 26.565 1.00 88.62 156 ILE A C 1
ATOM 1256 O O . ILE A 1 156 ? -17.272 -11.768 27.061 1.00 88.62 156 ILE A O 1
ATOM 1260 N N . ILE A 1 157 ? -18.786 -11.086 25.542 1.00 89.25 157 ILE A N 1
ATOM 1261 C CA . ILE A 1 157 ? -18.959 -12.363 24.846 1.00 89.25 157 ILE A CA 1
ATOM 1262 C C . ILE A 1 157 ? -18.435 -12.191 23.423 1.00 89.25 157 ILE A C 1
ATOM 1264 O O . ILE A 1 157 ? -18.802 -11.245 22.729 1.00 89.25 157 ILE A O 1
ATOM 1268 N N . VAL A 1 158 ? -17.573 -13.103 22.981 1.00 85.38 158 VAL A N 1
ATOM 1269 C CA . VAL A 1 158 ? -16.979 -13.071 21.641 1.00 85.38 158 VAL A CA 1
ATOM 1270 C C . VAL A 1 158 ? -17.596 -14.187 20.823 1.0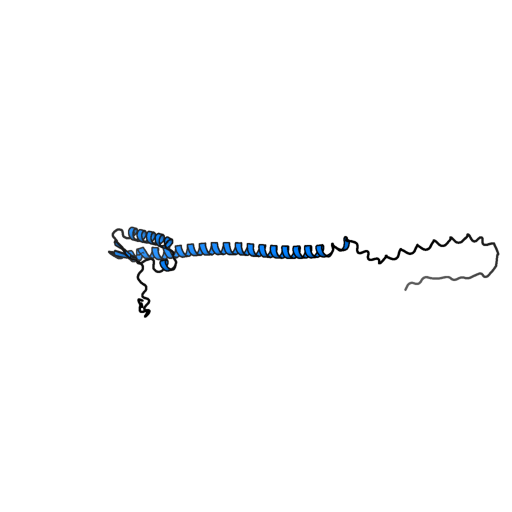0 85.38 158 VAL A C 1
ATOM 1272 O O . VAL A 1 158 ? -17.509 -15.353 21.199 1.00 85.38 158 VAL A O 1
ATOM 1275 N N . SER A 1 159 ? -18.223 -13.825 19.712 1.00 83.88 159 SER A N 1
ATOM 1276 C CA . SER A 1 159 ? -18.781 -14.773 18.757 1.00 83.88 159 SER A CA 1
ATOM 1277 C C . SER A 1 159 ? -17.981 -14.725 17.462 1.00 83.88 159 SER A C 1
ATOM 1279 O O . SER A 1 159 ? -17.444 -13.682 17.085 1.00 83.88 159 SER A O 1
ATOM 1281 N N . GLY A 1 160 ? -17.959 -15.848 16.744 1.00 80.06 160 GLY A N 1
ATOM 1282 C CA . GLY A 1 160 ? -17.472 -15.885 15.371 1.00 80.06 160 GLY A CA 1
ATOM 1283 C C . GLY A 1 160 ? -18.289 -14.983 14.427 1.00 80.06 160 GLY A C 1
ATOM 1284 O O . GLY A 1 160 ? -19.326 -14.431 14.829 1.00 80.06 160 GLY A O 1
ATOM 1285 N N . PRO A 1 161 ? -17.834 -14.844 13.169 1.00 74.88 161 PRO A N 1
ATOM 1286 C CA . PRO A 1 161 ? -18.546 -14.096 12.142 1.00 74.88 161 PRO A CA 1
ATOM 1287 C C . PRO A 1 161 ? -19.957 -14.667 11.960 1.00 74.88 161 PRO A C 1
ATOM 1289 O O . PRO A 1 161 ? -20.114 -15.871 11.768 1.00 74.88 161 PRO A O 1
ATOM 1292 N N . LEU A 1 162 ? -20.981 -13.813 12.023 1.00 72.44 162 LEU A N 1
ATOM 1293 C CA . LEU A 1 162 ? -22.369 -14.234 11.808 1.00 72.44 162 LEU A CA 1
ATOM 1294 C C . LEU A 1 162 ? -22.547 -14.706 10.366 1.00 72.44 162 LEU A C 1
ATOM 1296 O O . LEU A 1 162 ? -22.245 -13.911 9.493 1.00 72.44 162 LEU A O 1
ATOM 1300 N N . PRO A 1 163 ? -23.054 -15.912 10.071 1.00 68.25 163 PRO A N 1
ATOM 1301 C CA . PRO A 1 163 ? -23.231 -16.360 8.691 1.00 68.25 163 PRO A CA 1
ATOM 1302 C C . PRO A 1 163 ? -24.003 -15.314 7.876 1.00 68.25 163 PRO A C 1
ATOM 1304 O O . PRO A 1 163 ? -25.038 -14.809 8.314 1.00 68.25 163 PRO A O 1
ATOM 1307 N N . THR A 1 164 ? -23.488 -14.955 6.699 1.00 67.25 164 THR A N 1
ATOM 1308 C CA . THR A 1 164 ? -24.245 -14.090 5.791 1.00 67.25 164 THR A CA 1
ATOM 1309 C C . THR A 1 164 ? -25.328 -14.944 5.157 1.00 67.25 164 THR A C 1
ATOM 1311 O O . THR A 1 164 ? -25.039 -15.944 4.505 1.00 67.25 164 THR A O 1
ATOM 1314 N N . PHE A 1 165 ? -26.588 -14.588 5.395 1.00 59.25 165 PHE A N 1
ATOM 1315 C CA . PHE A 1 165 ? -27.713 -15.253 4.754 1.00 59.25 165 PHE A CA 1
ATOM 1316 C C . PHE A 1 165 ? -27.717 -14.837 3.277 1.00 59.25 165 PHE A C 1
ATOM 1318 O O . PHE A 1 165 ? -28.364 -13.867 2.890 1.00 59.25 165 PHE A O 1
ATOM 1325 N N . GLN A 1 166 ? -26.943 -15.530 2.442 1.00 58.97 166 GLN A N 1
ATOM 1326 C CA . GLN A 1 166 ? -27.247 -15.576 1.021 1.00 58.97 166 GLN A CA 1
ATOM 1327 C C . GLN A 1 166 ? -28.440 -16.515 0.894 1.00 58.97 166 GLN A C 1
ATOM 1329 O O . GLN A 1 166 ? -28.289 -17.732 0.874 1.00 58.97 166 GLN A O 1
ATOM 1334 N N . GLN A 1 167 ? -29.645 -15.946 0.870 1.00 49.22 167 GLN A N 1
ATOM 1335 C CA . GLN A 1 167 ? -30.826 -16.649 0.384 1.00 49.22 167 GLN A CA 1
ATOM 1336 C C . GLN A 1 167 ? -30.642 -16.874 -1.124 1.00 49.22 167 GLN A C 1
ATOM 1338 O O . GLN A 1 167 ? -31.200 -16.166 -1.953 1.00 49.22 167 GLN A O 1
ATOM 1343 N N . GLY A 1 168 ? -29.775 -17.820 -1.462 1.00 45.97 168 GLY A N 1
ATOM 1344 C CA . GLY A 1 168 ? -29.665 -18.441 -2.766 1.00 45.97 168 GLY A CA 1
ATOM 1345 C C . GLY A 1 168 ? -30.233 -19.842 -2.635 1.00 45.97 168 GLY A C 1
ATOM 1346 O O . GLY A 1 168 ? -29.893 -20.574 -1.708 1.00 45.97 168 GLY A O 1
ATOM 1347 N N . THR A 1 169 ? -31.133 -20.202 -3.537 1.00 49.78 169 THR A N 1
ATOM 1348 C CA . THR A 1 169 ? -31.753 -21.523 -3.669 1.00 49.78 169 THR A CA 1
ATOM 1349 C C . THR A 1 169 ? -30.735 -22.576 -4.128 1.00 49.78 169 THR A C 1
ATOM 1351 O O . THR A 1 169 ? -31.014 -23.351 -5.036 1.00 49.78 169 THR A O 1
ATOM 1354 N N . GLU A 1 170 ? -29.533 -22.610 -3.561 1.00 53.31 170 GLU A N 1
ATOM 1355 C CA . GLU A 1 170 ? -28.570 -23.658 -3.866 1.00 53.31 170 GLU A CA 1
ATOM 1356 C C . GLU A 1 170 ? -28.819 -24.820 -2.916 1.00 53.31 170 GLU A C 1
ATOM 1358 O O . GLU A 1 170 ? -28.466 -24.821 -1.736 1.00 53.31 170 GLU A O 1
ATOM 1363 N N . ARG A 1 171 ? -29.529 -25.814 -3.452 1.00 49.97 171 ARG A N 1
ATOM 1364 C CA . ARG A 1 171 ? -29.565 -27.146 -2.868 1.00 49.97 171 ARG A CA 1
ATOM 1365 C C . ARG A 1 171 ? -28.145 -27.689 -2.953 1.00 49.97 171 ARG A C 1
ATOM 1367 O O . ARG A 1 171 ? -27.612 -27.839 -4.048 1.00 49.97 171 ARG A O 1
ATOM 1374 N N . TYR A 1 172 ? -27.553 -27.977 -1.803 1.00 51.34 172 TYR A N 1
ATOM 1375 C CA . TYR A 1 172 ? -26.359 -28.803 -1.738 1.00 51.34 172 TYR A CA 1
ATOM 1376 C C . TYR A 1 172 ? -26.729 -30.180 -2.295 1.00 51.34 172 TYR A C 1
ATOM 1378 O O . TYR A 1 172 ? -27.459 -30.933 -1.650 1.00 51.34 172 TYR A O 1
ATOM 1386 N N . ASN A 1 173 ? -26.280 -30.481 -3.510 1.00 45.47 173 ASN A N 1
ATOM 1387 C CA . ASN A 1 173 ? -26.235 -31.854 -3.982 1.00 45.47 173 ASN A CA 1
ATOM 1388 C C . ASN A 1 173 ? -24.994 -32.483 -3.353 1.00 45.47 173 ASN A C 1
ATOM 1390 O O . ASN A 1 173 ? -23.874 -32.040 -3.607 1.00 45.47 173 ASN A O 1
ATOM 1394 N N . CYS A 1 174 ? -25.215 -33.461 -2.483 1.00 40.84 174 CYS A N 1
ATOM 1395 C CA . CYS A 1 174 ? -24.169 -34.378 -2.068 1.00 40.84 174 CYS A CA 1
ATOM 1396 C C . CYS A 1 174 ? -24.104 -35.484 -3.125 1.00 40.84 174 CYS A C 1
ATOM 1398 O O . CYS A 1 174 ? -25.091 -36.207 -3.278 1.00 40.84 174 CYS A O 1
ATOM 1400 N N . ASP A 1 175 ? -22.979 -35.578 -3.832 1.00 51.88 175 ASP A N 1
ATOM 1401 C CA . ASP A 1 175 ? -22.542 -36.823 -4.474 1.00 51.88 175 ASP A CA 1
ATOM 1402 C C . ASP A 1 175 ? -21.811 -37.700 -3.444 1.00 51.88 175 ASP A C 1
ATOM 1404 O O . ASP A 1 175 ? -21.094 -37.128 -2.583 1.00 51.88 175 ASP A O 1
#

Radius of gyration: 55.24 Å; Cα contacts (8 Å, |Δi|>4): 53; chains: 1; bounding box: 102×107×128 Å

Solvent-accessible surface area (backbone atoms only — not comparable to full-atom values): 11422 Å² total; per-residue (Å²): 143,85,87,78,89,82,80,85,82,86,86,83,86,86,84,92,79,91,75,85,81,83,72,75,79,75,79,76,78,74,78,73,76,75,76,73,77,73,80,70,82,68,77,71,78,56,82,77,72,75,62,59,64,63,58,52,54,52,53,51,50,55,50,52,50,53,51,52,52,52,50,49,54,53,50,52,50,49,51,53,54,49,52,52,51,51,52,50,51,52,51,52,48,53,53,51,52,51,51,52,54,50,60,55,60,66,48,46,61,71,67,59,73,49,98,58,75,62,48,78,45,71,52,56,64,75,38,62,82,65,69,41,66,68,62,51,54,52,55,51,51,54,50,54,51,53,47,43,75,74,39,77,86,47,42,79,44,83,46,68,50,73,82,78,85,71,91,60,95,73,76,83,79,83,131

Secondary structure (DSSP, 8-state):
----------------------PPPPPPPPPPPPPPPP--------GGGGGSHHHHHHHHHHHHHHHHHHHHHHHHHHHHHHHHHHHHHHHHHHHHHHHHHHHHHHHHHHHHTS--SEEEEE--HHHHHTT-HHHHHHHHHHHHHHHHHH-TT-EEEEEPPPPP-----------

Organism: NCBI:txid175788

Nearest PDB structures (foldseek):
  8u6h-assembly1_A  TM=3.601E-01  e=1.149E+00  Human immunodeficiency virus type 1 BH10
  7z2h-assembly1_A  TM=3.697E-01  e=1.589E+00  Human immunodeficiency virus type 1 BH10
  8u6c-assembly1_A  TM=3.877E-01  e=3.242E+00  Human immunodeficiency virus 1

pLDDT: mean 71.44, std 17.81, range [38.69, 98.56]

Foldseek 3Di:
DDDDDDDDDDDDDDDDDDDDDPDDPDPDPDPDPDPDPDPPPPCPVDPVVVPPVVVVVVVVVVVVVVVVVVVVVVVVVVVVVVVVVVVVVVVVVVVVLVVVLCVVLVCLLVVLVPPAQEDEDEDDPVVVVVVNVPSRVVSVVVNVVSSCVNPVNYHYHYDYHDDDPPPDPDDPDDD

Mean predicted aligned error: 20.97 Å

Sequence (175 aa):
MRSEAERVPAKTRRKKKRTNTFQPPEPEPEPEPEPEPEPNLNLRLGPDLLYCEDSFELHLVDLELKAVEKELEAVEKQIRDLQVKQAQLQQRKAALESSRTDAHLSQVPAILKKNIGAVVLHAGMNDIRLRQTEILKKDFRSLVEKVRTTSPTMRIIVSGPLPTFQQGTERYNCD